Protein AF-A0A661H2S1-F1 (afdb_monomer_lite)

Secondary structure (DSSP, 8-state):
-HHHHHHHHHHH-HHHHH--SS--HHHHHHHHT-HHHHHHHHHHHHHTT--TTHHHHTTSGGGGGGTT-HHHHHHHHHHHHHHHHHHHHHHHHHHT---

Sequence (99 aa):
MLEQTTAYIEDSMPLLTEHHDRFFPDTCYLTAGDTEKALLSIETQLAHNHLNDWYIVHQMPMYDLIRDEPRYQAAVAERERRIAVQREAIAKMDVGADP

pLDDT: mean 87.09, std 11.92, range [52.03, 98.56]

Radius of gyration: 16.04 Å; chains: 1; bounding box: 44×23×47 Å

Foldseek 3Di:
DLVVVLCCCVPVPVVCLQCVLDDQVLVSCLVVVNNVVSLVSLVNCLVVVSLPCCVPPCPDPSVVSCVPPPSVVVSVVSSVVVVVVVVVVVVVVVVVDDD

Structure (mmCIF, N/CA/C/O backbone):
data_AF-A0A661H2S1-F1
#
_entry.id   AF-A0A661H2S1-F1
#
loop_
_atom_site.group_PDB
_atom_site.id
_atom_site.type_symbol
_atom_site.label_atom_id
_atom_site.label_alt_id
_atom_site.label_comp_id
_atom_site.label_asym_id
_atom_site.label_entity_id
_atom_site.label_seq_id
_atom_site.pdbx_PDB_ins_code
_atom_site.Cartn_x
_atom_site.Cartn_y
_atom_site.Cartn_z
_atom_site.occupancy
_atom_site.B_iso_or_equiv
_atom_site.auth_seq_id
_atom_site.auth_comp_id
_atom_site.auth_asym_id
_atom_site.auth_atom_id
_atom_site.pdbx_PDB_model_num
ATOM 1 N N . MET A 1 1 ? -1.011 -0.887 24.378 1.00 69.38 1 MET A N 1
ATOM 2 C CA . MET A 1 1 ? 0.378 -0.973 23.873 1.00 69.38 1 MET A CA 1
ATOM 3 C C . MET A 1 1 ? 0.462 -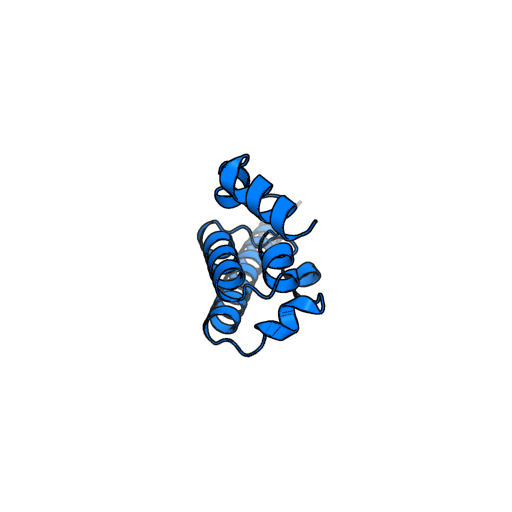0.469 22.439 1.00 69.38 1 MET A C 1
ATOM 5 O O . MET A 1 1 ? 1.215 0.461 22.222 1.00 69.38 1 MET A O 1
ATOM 9 N N . LEU A 1 2 ? -0.357 -0.981 21.507 1.00 78.38 2 LEU A N 1
ATOM 10 C CA . LEU A 1 2 ? -0.382 -0.504 20.113 1.00 78.38 2 LEU A CA 1
ATOM 11 C C . LEU A 1 2 ? -0.599 1.013 19.976 1.00 78.38 2 LEU A C 1
ATOM 13 O O . LEU A 1 2 ? 0.206 1.671 19.334 1.00 78.38 2 LEU A O 1
ATOM 17 N N . GLU A 1 3 ? -1.607 1.572 20.651 1.00 80.50 3 GLU A N 1
ATOM 18 C CA . GLU A 1 3 ? -1.885 3.021 20.619 1.00 80.50 3 GLU A CA 1
ATOM 19 C C . GLU A 1 3 ? -0.713 3.875 21.131 1.00 80.50 3 GLU A C 1
ATOM 21 O O . GLU A 1 3 ? -0.420 4.940 20.597 1.00 80.50 3 GLU A O 1
ATOM 26 N N . GLN A 1 4 ? -0.002 3.394 22.157 1.00 81.62 4 GLN A N 1
ATOM 27 C CA . GLN A 1 4 ? 1.190 4.073 22.674 1.00 81.62 4 GLN A CA 1
ATOM 28 C C . GLN A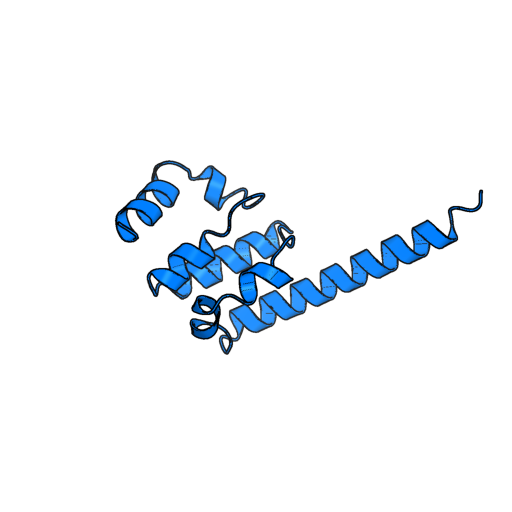 1 4 ? 2.350 3.995 21.682 1.00 81.62 4 GLN A C 1
ATOM 30 O O . GLN A 1 4 ? 3.111 4.948 21.561 1.00 81.62 4 GLN A O 1
ATOM 35 N N . THR A 1 5 ? 2.488 2.878 20.966 1.00 80.56 5 THR A N 1
ATOM 36 C CA . THR A 1 5 ? 3.497 2.725 19.917 1.00 80.56 5 THR A CA 1
ATOM 37 C C . THR A 1 5 ? 3.219 3.659 18.742 1.00 80.56 5 THR A C 1
ATOM 39 O O . THR A 1 5 ? 4.142 4.332 18.294 1.00 80.56 5 THR A O 1
ATOM 42 N N . THR A 1 6 ? 1.971 3.755 18.273 1.00 79.25 6 THR A N 1
ATOM 43 C CA . THR A 1 6 ? 1.610 4.674 17.182 1.00 79.25 6 THR A CA 1
ATOM 44 C C . THR A 1 6 ? 1.805 6.129 17.593 1.00 79.25 6 THR A C 1
ATOM 46 O O . THR A 1 6 ? 2.442 6.872 16.855 1.00 79.25 6 THR A O 1
ATOM 49 N N . ALA A 1 7 ? 1.372 6.514 18.800 1.00 83.50 7 ALA A N 1
ATOM 50 C CA . ALA A 1 7 ? 1.593 7.865 19.317 1.00 83.50 7 ALA A CA 1
ATOM 51 C C . ALA A 1 7 ? 3.089 8.195 19.452 1.00 83.50 7 ALA A C 1
ATOM 53 O O . ALA A 1 7 ? 3.528 9.272 19.074 1.00 83.50 7 ALA A O 1
ATOM 54 N N . TYR A 1 8 ? 3.908 7.251 19.929 1.00 80.50 8 TYR A N 1
ATOM 55 C CA . TYR A 1 8 ? 5.354 7.460 20.029 1.00 80.50 8 TYR A CA 1
ATOM 56 C C . TYR A 1 8 ? 6.017 7.668 18.660 1.00 80.50 8 TYR A C 1
ATOM 58 O O . TYR A 1 8 ? 6.884 8.530 18.527 1.00 80.50 8 TYR A O 1
ATOM 66 N N . ILE A 1 9 ? 5.612 6.906 17.639 1.00 79.00 9 ILE A N 1
ATOM 67 C CA . ILE A 1 9 ? 6.120 7.083 16.271 1.00 79.00 9 ILE A CA 1
ATOM 68 C C . ILE A 1 9 ? 5.743 8.469 15.736 1.00 79.00 9 ILE A C 1
ATOM 70 O O . ILE A 1 9 ? 6.614 9.173 15.232 1.00 79.00 9 ILE A O 1
ATOM 74 N N . GLU A 1 10 ? 4.483 8.871 15.897 1.00 80.31 10 GLU A N 1
ATOM 75 C CA . GLU A 1 10 ? 3.963 10.146 15.387 1.00 80.31 10 GLU A CA 1
ATOM 76 C C . GLU A 1 10 ? 4.582 11.356 16.099 1.00 80.31 10 GLU A C 1
ATOM 78 O O . GLU A 1 10 ? 5.067 12.280 15.448 1.00 80.31 10 GLU A O 1
ATOM 83 N N . ASP A 1 11 ? 4.625 11.333 17.431 1.00 84.38 11 ASP A N 1
ATOM 84 C CA . ASP A 1 11 ? 5.000 12.504 18.226 1.00 84.38 11 ASP A CA 1
ATOM 85 C C . ASP A 1 11 ? 6.513 12.625 18.427 1.00 84.38 11 ASP A C 1
ATOM 87 O O . ASP A 1 11 ? 7.055 13.727 18.525 1.00 84.38 11 ASP A O 1
ATOM 91 N N . SER A 1 12 ? 7.210 11.491 18.548 1.00 83.31 12 SER A N 1
ATOM 92 C CA . SER A 1 12 ? 8.630 11.475 18.927 1.00 83.31 12 SER A CA 1
ATOM 93 C C . SER A 1 12 ? 9.564 11.206 17.754 1.00 83.31 12 SER A C 1
ATOM 95 O O . SER A 1 12 ? 10.768 11.439 17.875 1.00 83.31 12 SER A O 1
ATOM 97 N N . MET A 1 13 ? 9.047 10.704 16.628 1.00 76.69 13 MET A N 1
ATOM 98 C CA . MET A 1 13 ? 9.862 10.294 15.485 1.00 76.69 13 MET A CA 1
ATOM 99 C C . MET A 1 13 ? 9.262 10.738 14.138 1.00 76.69 13 MET A C 1
ATOM 101 O O . MET A 1 13 ? 9.088 9.912 13.244 1.00 76.69 13 MET A O 1
ATOM 105 N N . PRO A 1 14 ? 9.022 12.042 13.916 1.00 72.69 14 PRO A N 1
ATOM 106 C CA . PRO A 1 14 ? 8.398 12.530 12.679 1.00 72.69 14 PRO A CA 1
ATOM 107 C C . PRO A 1 14 ? 9.219 12.204 11.419 1.00 72.69 14 PRO A C 1
ATOM 109 O O . PRO A 1 14 ? 8.676 11.969 10.342 1.00 72.69 14 PRO A O 1
ATOM 112 N N . LEU A 1 15 ? 10.543 12.076 11.550 1.00 73.06 15 LEU A N 1
ATOM 113 C CA . LEU A 1 15 ? 11.398 11.670 10.433 1.00 73.06 15 LEU A CA 1
ATOM 114 C C . LEU A 1 15 ? 11.155 10.221 9.984 1.00 73.06 15 LEU A C 1
ATOM 116 O O . LEU A 1 15 ? 11.445 9.903 8.839 1.00 73.06 15 LEU A O 1
ATOM 120 N N . LEU A 1 16 ? 10.603 9.350 10.837 1.00 68.38 16 LEU A N 1
ATOM 121 C CA . LEU A 1 16 ? 10.213 7.988 10.447 1.00 68.38 16 LEU A CA 1
ATOM 122 C C . LEU A 1 16 ? 8.949 7.970 9.582 1.00 68.38 16 LEU A C 1
ATOM 124 O O . LEU A 1 16 ? 8.774 7.054 8.783 1.00 68.38 16 LEU A O 1
ATOM 128 N N . THR A 1 17 ? 8.093 8.983 9.718 1.00 63.97 17 THR A N 1
ATOM 129 C CA . THR A 1 17 ? 6.943 9.194 8.832 1.00 63.97 17 THR A CA 1
ATOM 130 C C . THR A 1 17 ? 7.308 9.973 7.566 1.00 63.97 17 THR A C 1
ATOM 132 O O . THR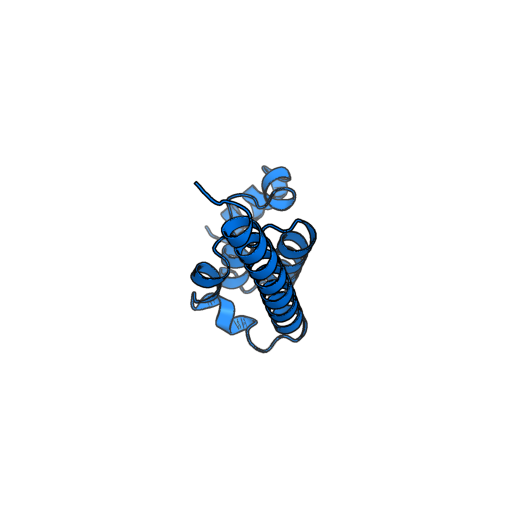 A 1 17 ? 6.601 9.888 6.571 1.00 63.97 17 THR A O 1
ATOM 135 N N . GLU A 1 18 ? 8.417 10.713 7.552 1.00 64.88 18 GLU A N 1
ATOM 136 C CA . GLU A 1 18 ? 8.884 11.423 6.351 1.00 64.88 18 GLU A CA 1
ATOM 137 C C . GLU A 1 18 ? 9.809 10.547 5.485 1.00 64.88 18 GLU A C 1
ATOM 139 O O . GLU A 1 18 ? 9.683 10.525 4.259 1.00 64.88 18 GLU A O 1
ATOM 144 N N . HIS A 1 19 ? 10.681 9.760 6.119 1.00 66.31 19 HIS A N 1
ATOM 145 C CA . HIS A 1 19 ? 11.651 8.866 5.487 1.00 66.31 19 HIS A CA 1
ATOM 146 C C . HIS A 1 19 ? 11.338 7.411 5.850 1.00 66.31 19 HIS A C 1
ATOM 148 O O . HIS A 1 19 ? 11.863 6.847 6.814 1.00 66.31 19 HIS A O 1
ATOM 154 N N . HIS A 1 20 ? 10.458 6.790 5.062 1.00 59.47 20 HIS A N 1
ATOM 155 C CA . HIS A 1 20 ? 9.993 5.413 5.265 1.00 59.47 20 HIS A CA 1
ATOM 156 C C . HIS A 1 20 ? 11.016 4.361 4.794 1.00 59.47 20 HIS A C 1
ATOM 158 O O . HIS A 1 20 ? 10.669 3.240 4.432 1.00 59.47 20 HIS A O 1
ATOM 164 N N . ASP A 1 21 ? 12.301 4.699 4.797 1.00 61.72 21 ASP A N 1
ATOM 165 C CA . ASP A 1 21 ? 13.382 3.920 4.192 1.00 61.72 21 ASP A CA 1
ATOM 166 C C . ASP A 1 21 ? 13.532 2.515 4.805 1.00 61.72 21 ASP A C 1
ATOM 168 O O . ASP A 1 21 ? 14.221 1.660 4.245 1.00 61.72 21 ASP A O 1
ATOM 172 N N . ARG A 1 22 ? 12.949 2.286 5.993 1.00 60.28 22 ARG A N 1
ATOM 173 C CA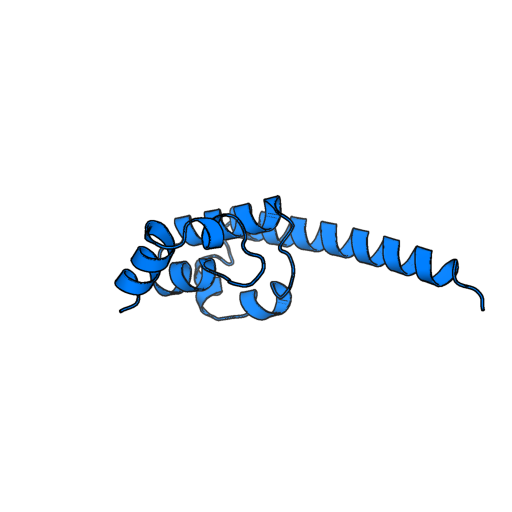 . ARG A 1 22 ? 13.211 1.094 6.809 1.00 60.28 22 ARG A CA 1
ATOM 174 C C . ARG A 1 22 ? 12.021 0.539 7.595 1.00 60.28 22 ARG A C 1
ATOM 176 O O . ARG A 1 22 ? 12.157 -0.532 8.182 1.00 60.28 22 ARG A O 1
ATOM 183 N N . PHE A 1 23 ? 10.887 1.234 7.644 1.00 71.81 23 PHE A N 1
ATOM 184 C CA . PHE A 1 23 ? 9.757 0.846 8.492 1.00 71.81 23 PHE A CA 1
ATOM 185 C C . PHE A 1 23 ? 8.421 1.041 7.777 1.00 71.81 23 PHE A C 1
ATOM 187 O O . PHE A 1 23 ? 8.266 1.970 6.991 1.00 71.81 23 PHE A O 1
ATOM 194 N N . PHE A 1 24 ? 7.464 0.168 8.101 1.00 82.62 24 PHE A N 1
ATOM 195 C CA . PHE A 1 24 ? 6.115 0.124 7.532 1.00 82.62 24 PHE A CA 1
ATOM 196 C C . PHE A 1 24 ? 5.083 0.551 8.588 1.00 82.62 24 PHE A C 1
ATOM 198 O O . PHE A 1 24 ? 4.441 -0.309 9.198 1.00 82.62 24 PHE A O 1
ATOM 205 N N . PRO A 1 25 ? 4.953 1.853 8.902 1.00 86.81 25 PRO A N 1
ATOM 206 C CA . PRO A 1 25 ? 3.998 2.333 9.900 1.00 86.81 25 PRO A CA 1
ATOM 207 C C . PRO A 1 25 ? 2.548 2.016 9.508 1.00 86.81 25 PRO A C 1
ATOM 209 O O . PRO A 1 25 ? 1.712 1.818 10.388 1.00 86.81 25 PRO A O 1
ATOM 212 N N . ASP A 1 26 ? 2.263 1.838 8.217 1.00 92.00 26 ASP A N 1
ATOM 213 C CA . ASP A 1 26 ? 0.996 1.314 7.715 1.00 92.00 26 ASP A CA 1
ATOM 214 C C . ASP A 1 26 ? 0.626 -0.055 8.309 1.00 92.00 26 ASP A C 1
ATOM 216 O O . ASP A 1 26 ? -0.540 -0.269 8.632 1.00 92.00 26 ASP A O 1
ATOM 220 N N . THR A 1 27 ? 1.588 -0.940 8.599 1.00 91.94 27 THR A N 1
ATOM 221 C CA . THR A 1 27 ? 1.292 -2.202 9.311 1.00 91.94 27 THR A CA 1
ATOM 222 C C . THR A 1 27 ? 0.759 -1.968 10.727 1.00 91.94 27 THR A C 1
ATOM 224 O O . THR A 1 27 ? -0.160 -2.667 11.169 1.00 91.94 27 THR A O 1
ATOM 227 N N . CYS A 1 28 ? 1.293 -0.968 11.436 1.00 90.62 28 CYS A N 1
ATOM 228 C CA . CYS A 1 28 ? 0.829 -0.583 12.767 1.00 90.62 28 CYS A CA 1
ATOM 229 C C . CYS A 1 28 ? -0.581 0.011 12.695 1.00 90.62 28 CYS A C 1
ATOM 231 O O . CYS A 1 28 ? -1.438 -0.370 13.492 1.00 90.62 28 CYS A O 1
ATOM 233 N N . TYR A 1 29 ? -0.833 0.888 11.720 1.00 94.25 29 TYR A N 1
ATOM 234 C CA . TYR A 1 29 ? -2.144 1.499 11.507 1.00 94.25 29 TYR A CA 1
ATOM 235 C C . TYR A 1 29 ? -3.213 0.464 11.157 1.00 94.25 29 TYR A C 1
ATOM 237 O O . TYR A 1 29 ? -4.260 0.430 11.800 1.00 94.25 29 TYR A O 1
ATOM 245 N N . LEU A 1 30 ? -2.918 -0.459 10.240 1.00 96.12 30 LEU A N 1
ATOM 246 C CA . LEU A 1 30 ? -3.829 -1.550 9.887 1.00 96.12 30 LEU A CA 1
ATOM 247 C C . LEU A 1 30 ? -4.115 -2.465 11.078 1.00 96.12 30 LEU A C 1
ATOM 249 O O . LEU A 1 30 ? -5.259 -2.842 11.310 1.00 96.12 30 LEU A O 1
ATOM 253 N N . THR A 1 31 ? -3.098 -2.782 11.881 1.00 93.94 31 THR A N 1
ATOM 254 C CA . THR A 1 31 ? -3.287 -3.586 13.099 1.00 93.94 31 THR A CA 1
ATOM 255 C C . THR A 1 31 ? -4.154 -2.859 14.137 1.00 93.94 31 THR A C 1
ATOM 257 O O . THR A 1 31 ?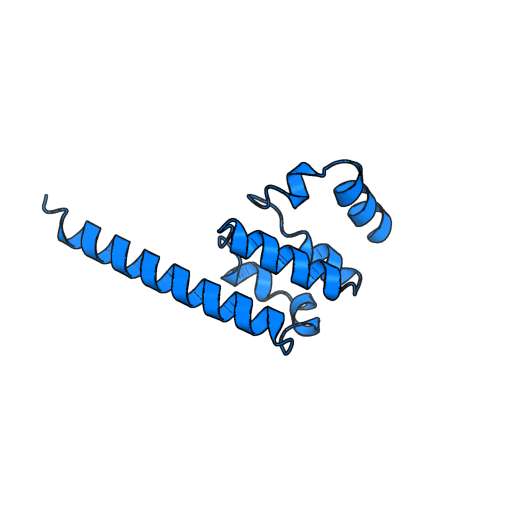 -4.896 -3.505 14.874 1.00 93.94 31 THR A O 1
ATOM 260 N N . ALA A 1 32 ? -4.095 -1.526 14.186 1.00 93.62 32 ALA A N 1
ATOM 261 C CA . ALA A 1 32 ? -4.964 -0.693 15.016 1.00 93.62 32 ALA A CA 1
ATOM 262 C C . ALA A 1 32 ? -6.360 -0.445 14.401 1.00 93.62 32 ALA A C 1
ATOM 264 O O . ALA A 1 32 ? -7.219 0.126 15.069 1.00 93.62 32 ALA A O 1
ATOM 265 N N . GLY A 1 33 ? -6.600 -0.871 13.156 1.00 94.81 33 GLY A N 1
ATOM 266 C CA . GLY A 1 33 ? -7.844 -0.624 12.422 1.00 94.81 33 GLY A CA 1
ATOM 267 C C . GLY A 1 33 ? -7.970 0.783 11.826 1.00 94.81 33 GLY A C 1
ATOM 268 O O . GLY A 1 33 ? -9.044 1.137 11.348 1.00 94.81 33 GLY A O 1
ATOM 269 N N . ASP A 1 34 ? -6.900 1.582 11.828 1.00 96.50 34 ASP A N 1
ATOM 270 C CA . ASP A 1 34 ? -6.874 2.924 11.235 1.00 96.50 34 ASP A CA 1
ATOM 271 C C . ASP A 1 34 ? -6.512 2.837 9.743 1.00 96.50 34 ASP A C 1
ATOM 273 O O . ASP A 1 34 ? -5.361 3.007 9.328 1.00 96.50 34 ASP A O 1
ATOM 277 N N . THR A 1 35 ? -7.506 2.492 8.923 1.00 97.44 35 THR A N 1
ATOM 278 C CA . THR A 1 35 ? -7.312 2.273 7.481 1.00 97.44 35 THR A CA 1
ATOM 279 C C . THR A 1 35 ? -6.947 3.555 6.736 1.00 97.44 35 THR A C 1
ATOM 281 O O . THR A 1 35 ? -6.154 3.507 5.798 1.00 97.44 35 THR A O 1
ATOM 284 N N . GLU A 1 36 ? -7.443 4.714 7.172 1.00 97.44 36 GLU A N 1
ATOM 285 C CA . GLU A 1 36 ? -7.133 5.998 6.539 1.00 97.44 36 GLU A CA 1
ATOM 286 C C . GLU A 1 36 ? -5.670 6.402 6.737 1.00 97.44 36 GLU A C 1
ATOM 288 O O . GLU A 1 36 ? -4.999 6.767 5.765 1.00 97.44 36 GLU A O 1
ATOM 293 N N . LYS A 1 37 ? -5.131 6.276 7.960 1.00 94.81 37 LYS A N 1
ATOM 294 C CA . LYS A 1 37 ? -3.699 6.526 8.190 1.00 94.81 37 LYS A CA 1
ATOM 295 C C . LYS A 1 37 ? -2.816 5.528 7.449 1.00 94.81 37 LYS A C 1
ATOM 297 O O . LYS A 1 37 ? -1.769 5.913 6.926 1.00 94.81 37 LYS A O 1
ATOM 302 N N . ALA A 1 38 ? -3.240 4.267 7.357 1.00 96.19 38 ALA A N 1
ATOM 303 C CA . ALA A 1 38 ? -2.523 3.266 6.575 1.00 96.19 38 ALA A CA 1
ATOM 304 C C . ALA A 1 38 ? -2.439 3.656 5.092 1.00 96.19 38 ALA A C 1
ATOM 306 O O . ALA A 1 38 ? -1.347 3.669 4.524 1.00 96.19 38 ALA A O 1
ATOM 307 N N . LEU A 1 39 ? -3.565 4.038 4.479 1.00 97.75 39 LEU A N 1
ATOM 308 C CA . LEU A 1 39 ? -3.603 4.472 3.080 1.00 97.75 39 LEU A CA 1
ATOM 309 C C . LEU A 1 39 ? -2.723 5.705 2.842 1.00 97.75 39 LEU A C 1
ATOM 311 O O . LEU A 1 39 ? -1.944 5.717 1.890 1.00 97.75 39 LEU A O 1
ATOM 315 N N . LEU A 1 40 ? -2.779 6.702 3.731 1.00 95.62 40 LEU A N 1
ATOM 316 C CA . LEU A 1 40 ? -1.934 7.895 3.630 1.00 95.62 40 LEU A CA 1
ATOM 317 C C . LEU A 1 40 ? -0.436 7.558 3.734 1.00 95.62 40 LEU A C 1
ATOM 319 O O . LEU A 1 40 ? 0.382 8.108 2.991 1.00 95.62 40 LEU A O 1
ATOM 323 N N . SER A 1 41 ? -0.060 6.640 4.630 1.00 92.88 41 SER A N 1
ATOM 324 C CA . SER A 1 41 ? 1.328 6.181 4.746 1.00 92.88 41 SER A CA 1
ATOM 325 C C . SER A 1 41 ? 1.793 5.465 3.475 1.00 92.88 41 SER A C 1
ATOM 327 O O . SER A 1 41 ? 2.870 5.775 2.967 1.00 92.88 41 SER A O 1
ATOM 329 N N . ILE A 1 42 ? 0.975 4.576 2.904 1.00 95.06 42 ILE A N 1
ATOM 330 C CA . ILE A 1 42 ? 1.288 3.861 1.654 1.00 95.06 42 ILE A CA 1
ATOM 331 C C . ILE A 1 42 ? 1.457 4.844 0.484 1.00 95.06 42 ILE A C 1
ATOM 333 O O . ILE A 1 42 ? 2.400 4.732 -0.302 1.00 95.06 42 ILE A O 1
ATOM 337 N N . GLU A 1 43 ? 0.580 5.842 0.375 1.00 95.25 43 GLU A N 1
ATOM 338 C CA . GLU A 1 43 ? 0.672 6.895 -0.644 1.00 95.25 43 GLU A CA 1
ATOM 339 C C . GLU A 1 43 ? 1.944 7.741 -0.478 1.00 95.25 43 GLU A C 1
ATOM 341 O O . GLU A 1 43 ? 2.615 8.054 -1.464 1.00 95.25 43 GLU A O 1
ATOM 346 N N . THR A 1 44 ? 2.326 8.048 0.763 1.00 92.00 44 THR A N 1
ATOM 347 C CA . THR A 1 44 ? 3.573 8.764 1.078 1.00 92.00 44 THR A CA 1
ATOM 348 C C . THR A 1 44 ? 4.802 7.937 0.689 1.00 92.00 44 THR A C 1
ATOM 350 O O . THR A 1 44 ? 5.700 8.434 0.006 1.00 92.00 44 THR A O 1
ATOM 353 N N . GLN A 1 45 ? 4.819 6.646 1.035 1.00 91.38 45 GLN A N 1
ATOM 354 C CA . GLN A 1 45 ? 5.874 5.713 0.628 1.00 91.38 45 GLN A CA 1
ATOM 355 C C . GLN A 1 45 ? 6.017 5.650 -0.900 1.00 91.38 45 GLN A C 1
ATOM 357 O O . GLN A 1 45 ? 7.130 5.711 -1.432 1.00 91.38 45 GLN A O 1
ATOM 362 N N . LEU A 1 46 ? 4.893 5.592 -1.624 1.00 92.81 46 LEU A N 1
ATOM 363 C CA . LEU A 1 46 ? 4.872 5.618 -3.084 1.00 92.81 46 LEU A CA 1
ATOM 364 C C . LEU A 1 46 ? 5.432 6.934 -3.638 1.00 92.81 46 LEU A C 1
ATOM 366 O O . LEU A 1 46 ? 6.245 6.910 -4.565 1.00 92.81 46 LEU A O 1
ATOM 370 N N . ALA A 1 47 ? 5.028 8.081 -3.088 1.00 91.94 47 ALA A N 1
ATOM 371 C CA . ALA A 1 47 ? 5.505 9.396 -3.516 1.00 91.94 47 ALA A CA 1
ATOM 372 C C . ALA A 1 47 ? 7.031 9.526 -3.378 1.00 91.94 47 ALA A C 1
ATOM 374 O O . ALA A 1 47 ? 7.683 10.082 -4.261 1.00 91.94 47 ALA A O 1
ATOM 375 N N . HIS A 1 48 ? 7.604 8.941 -2.326 1.00 89.19 48 HIS A N 1
ATOM 376 C CA . HIS A 1 48 ? 9.043 8.966 -2.052 1.00 89.19 48 HIS A CA 1
ATOM 377 C C . HIS A 1 48 ? 9.817 7.788 -2.668 1.00 89.19 48 HIS A C 1
ATOM 379 O O . HIS A 1 48 ? 11.029 7.672 -2.497 1.00 89.19 48 HIS A O 1
ATOM 385 N N . ASN A 1 49 ? 9.140 6.927 -3.436 1.00 89.44 49 ASN A N 1
ATOM 386 C CA . ASN A 1 49 ? 9.728 5.765 -4.104 1.00 89.44 49 ASN A CA 1
ATOM 387 C C . ASN A 1 49 ? 10.331 4.720 -3.136 1.00 89.44 49 ASN A C 1
ATOM 389 O O . ASN A 1 49 ? 11.235 3.966 -3.506 1.00 89.44 49 ASN A O 1
ATOM 393 N N . HIS A 1 50 ? 9.793 4.623 -1.919 1.00 88.88 50 HIS A N 1
ATOM 394 C CA . HIS A 1 50 ? 10.127 3.592 -0.935 1.00 88.88 50 HIS A CA 1
ATOM 395 C C . HIS A 1 50 ? 9.379 2.289 -1.251 1.00 88.88 50 HIS A C 1
ATOM 397 O O . HIS A 1 50 ? 8.471 1.892 -0.536 1.00 88.88 50 HIS A O 1
ATOM 403 N N . LEU A 1 51 ? 9.718 1.644 -2.371 1.00 87.75 51 LEU A N 1
ATOM 404 C CA . LEU A 1 51 ? 8.962 0.499 -2.919 1.00 87.75 51 LEU A CA 1
ATOM 405 C C . LEU A 1 51 ? 9.524 -0.875 -2.523 1.00 87.75 51 LEU A C 1
ATOM 407 O O . LEU A 1 51 ? 8.989 -1.919 -2.936 1.00 87.75 51 LEU A O 1
ATOM 411 N N . ASN A 1 52 ? 10.635 -0.864 -1.785 1.00 80.94 52 ASN A N 1
ATOM 412 C CA . ASN A 1 52 ? 11.335 -2.058 -1.330 1.00 80.94 52 ASN A CA 1
ATOM 413 C C . ASN A 1 52 ? 10.441 -2.852 -0.376 1.00 80.94 52 ASN A C 1
ATOM 415 O O . ASN A 1 52 ? 9.652 -2.278 0.364 1.00 80.94 52 ASN A O 1
ATOM 419 N N . ASP A 1 53 ? 10.536 -4.177 -0.434 1.00 87.25 53 ASP A N 1
ATOM 420 C CA . ASP A 1 53 ? 9.831 -5.132 0.434 1.00 87.25 53 ASP A CA 1
ATOM 421 C C . ASP A 1 53 ? 8.291 -5.089 0.445 1.00 87.25 53 ASP A C 1
ATOM 423 O O . ASP A 1 53 ? 7.682 -6.014 0.978 1.00 87.25 53 ASP A O 1
ATOM 427 N N . TRP A 1 54 ? 7.641 -4.139 -0.239 1.00 91.62 54 TRP A N 1
ATOM 428 C CA . TRP A 1 54 ? 6.177 -4.086 -0.407 1.00 91.62 54 TRP A CA 1
ATOM 429 C C . TRP A 1 54 ? 5.595 -5.436 -0.844 1.00 91.62 54 TRP A C 1
ATOM 431 O O . TRP A 1 54 ? 4.591 -5.876 -0.298 1.00 91.62 54 TRP A O 1
ATOM 441 N N . TYR A 1 55 ? 6.249 -6.133 -1.787 1.00 88.38 55 TYR A N 1
ATOM 442 C CA . TYR A 1 55 ? 5.798 -7.453 -2.256 1.00 88.38 55 TYR A CA 1
ATOM 443 C C . TYR A 1 55 ? 5.684 -8.485 -1.126 1.00 88.38 55 TYR A C 1
ATOM 445 O O . TYR A 1 55 ? 4.847 -9.375 -1.215 1.00 88.38 55 TYR A O 1
ATOM 453 N N . ILE A 1 56 ? 6.522 -8.383 -0.092 1.00 91.25 56 ILE A N 1
ATOM 454 C CA . ILE A 1 56 ? 6.539 -9.291 1.057 1.00 91.25 56 ILE A CA 1
ATOM 455 C C . ILE A 1 56 ? 5.590 -8.771 2.137 1.00 91.25 56 ILE A C 1
ATOM 457 O O . ILE A 1 56 ? 4.725 -9.506 2.605 1.00 91.25 56 ILE A O 1
ATOM 461 N N . VAL A 1 57 ? 5.725 -7.502 2.523 1.00 92.06 57 VAL A N 1
ATOM 462 C CA . VAL A 1 57 ? 4.992 -6.935 3.663 1.00 92.06 57 VAL A CA 1
ATOM 463 C C . VAL A 1 57 ? 3.491 -6.866 3.388 1.00 92.06 57 VAL A C 1
ATOM 465 O O . VAL A 1 57 ? 2.695 -7.233 4.246 1.00 92.06 57 VAL A O 1
ATOM 468 N N . HIS A 1 58 ? 3.084 -6.530 2.164 1.00 94.94 58 HIS A N 1
ATOM 469 C CA . HIS A 1 58 ? 1.667 -6.410 1.807 1.00 94.94 58 HIS A CA 1
ATOM 470 C C . HIS A 1 58 ? 0.946 -7.772 1.675 1.00 94.94 58 HIS A C 1
ATOM 472 O O . HIS A 1 58 ? -0.259 -7.830 1.412 1.00 94.94 58 HIS A O 1
ATOM 478 N N . GLN A 1 59 ? 1.660 -8.892 1.854 1.00 95.19 59 GLN A N 1
ATOM 479 C CA . GLN A 1 59 ? 1.054 -10.224 1.984 1.00 95.19 59 GLN A CA 1
ATOM 480 C C . GLN A 1 59 ? 0.564 -10.510 3.406 1.00 95.19 59 GLN A C 1
ATOM 482 O O . GLN A 1 59 ? -0.116 -11.511 3.624 1.00 95.19 59 GLN A O 1
ATOM 487 N N . MET A 1 60 ? 0.916 -9.671 4.382 1.00 95.50 60 MET A N 1
ATOM 488 C CA . MET A 1 60 ? 0.498 -9.885 5.760 1.00 95.50 60 MET A CA 1
ATOM 489 C C . MET A 1 60 ? -1.027 -9.685 5.922 1.00 95.50 60 MET A C 1
ATOM 491 O O . MET A 1 60 ? -1.608 -8.836 5.243 1.00 95.50 60 MET A O 1
ATOM 495 N N . PRO A 1 61 ? -1.690 -10.413 6.847 1.00 96.31 61 PRO A N 1
ATOM 496 C CA . PRO A 1 61 ? -3.156 -10.440 6.930 1.00 96.31 61 PRO A CA 1
ATOM 497 C C . PRO A 1 61 ? -3.826 -9.089 7.200 1.00 96.31 61 PRO A C 1
ATOM 499 O O . PRO A 1 61 ? -4.959 -8.872 6.789 1.00 96.31 61 PRO A O 1
ATOM 502 N N . MET A 1 62 ? -3.154 -8.152 7.877 1.00 95.94 62 MET A N 1
ATOM 503 C CA . MET A 1 62 ? -3.757 -6.849 8.182 1.00 95.94 62 MET A CA 1
ATOM 504 C C . MET A 1 62 ? -4.045 -6.008 6.927 1.00 95.94 62 MET A C 1
ATOM 506 O O . MET A 1 62 ? -4.906 -5.137 6.971 1.00 95.94 62 MET A O 1
ATOM 510 N N . TYR A 1 63 ? -3.394 -6.294 5.793 1.00 97.44 63 TYR A N 1
ATOM 511 C CA . TYR A 1 63 ? -3.687 -5.631 4.517 1.00 97.44 63 TYR A CA 1
ATOM 512 C C . TYR A 1 63 ? -5.003 -6.085 3.886 1.00 97.44 63 TYR A C 1
ATOM 514 O O . TYR A 1 63 ? -5.514 -5.398 3.004 1.00 97.44 63 TYR A O 1
ATOM 522 N N . ASP A 1 64 ? -5.597 -7.190 4.349 1.00 97.12 64 ASP A N 1
ATOM 523 C CA . ASP A 1 64 ? -6.916 -7.621 3.876 1.00 97.12 64 ASP A CA 1
ATOM 524 C C . ASP A 1 64 ? -8.000 -6.581 4.194 1.00 97.12 64 ASP A C 1
ATOM 526 O O . ASP A 1 64 ? -8.980 -6.484 3.464 1.00 97.12 64 ASP A O 1
ATOM 530 N N . LEU A 1 65 ? -7.777 -5.734 5.209 1.00 97.38 65 LEU A N 1
ATOM 531 C CA . LEU A 1 65 ? -8.657 -4.617 5.564 1.00 97.38 65 LEU A CA 1
ATOM 532 C C . LEU A 1 65 ? -8.772 -3.548 4.468 1.00 97.38 65 LEU A C 1
ATOM 534 O O . LEU A 1 65 ? -9.767 -2.833 4.439 1.00 97.38 65 LEU A O 1
ATOM 538 N N . ILE A 1 66 ? -7.766 -3.418 3.598 1.00 98.12 66 ILE A N 1
ATOM 539 C CA . ILE A 1 66 ? -7.708 -2.376 2.559 1.00 98.12 66 ILE A CA 1
ATOM 540 C C . ILE A 1 66 ? -7.540 -2.948 1.147 1.00 98.12 66 ILE A C 1
ATOM 542 O O . ILE A 1 66 ? -7.329 -2.202 0.196 1.00 98.12 66 ILE A O 1
ATOM 546 N N . ARG A 1 67 ? -7.612 -4.272 0.975 1.00 97.12 67 ARG A N 1
ATOM 547 C CA . ARG A 1 67 ? -7.265 -4.935 -0.295 1.00 97.12 67 ARG A CA 1
ATOM 548 C C . ARG A 1 67 ? -8.179 -4.527 -1.456 1.00 97.12 67 ARG A C 1
ATOM 550 O O . ARG A 1 67 ? -7.727 -4.438 -2.600 1.00 97.12 67 ARG A O 1
ATOM 557 N N . ASP A 1 68 ? -9.433 -4.227 -1.137 1.00 97.69 68 ASP A N 1
ATOM 558 C CA . ASP A 1 68 ? -10.445 -3.771 -2.089 1.00 97.69 68 ASP A CA 1
ATOM 559 C C . ASP A 1 68 ? -10.566 -2.237 -2.162 1.00 97.69 68 ASP A C 1
ATOM 561 O O . ASP A 1 68 ? -11.347 -1.720 -2.961 1.00 97.69 68 ASP A O 1
ATOM 565 N N . GLU A 1 69 ? -9.780 -1.491 -1.373 1.00 98.25 69 GLU A N 1
ATOM 566 C CA . GLU A 1 69 ? -9.801 -0.028 -1.398 1.00 98.25 69 GLU A CA 1
ATOM 567 C C . GLU A 1 69 ? -9.218 0.501 -2.719 1.00 98.25 69 GLU A C 1
ATOM 569 O O . GLU A 1 69 ? -8.062 0.199 -3.051 1.00 98.25 69 GLU A O 1
ATOM 574 N N . PRO A 1 70 ? -9.943 1.356 -3.469 1.00 98.56 70 PRO A N 1
ATOM 575 C CA . PRO A 1 70 ? -9.463 1.877 -4.749 1.00 98.56 70 PRO A CA 1
ATOM 576 C C . PRO A 1 70 ? -8.118 2.605 -4.645 1.00 98.56 70 PRO A C 1
ATOM 578 O O . PRO A 1 70 ? -7.283 2.499 -5.544 1.00 98.56 70 PRO A O 1
ATOM 581 N N . ARG A 1 71 ? -7.884 3.316 -3.533 1.00 98.25 71 ARG A N 1
ATOM 582 C CA . ARG A 1 71 ? -6.615 4.009 -3.252 1.00 98.25 71 ARG A CA 1
ATOM 583 C C . ARG A 1 71 ? -5.453 3.026 -3.132 1.00 98.25 71 ARG A C 1
ATOM 585 O O . ARG A 1 71 ? -4.406 3.229 -3.745 1.00 98.25 71 ARG A O 1
ATOM 592 N N . TYR A 1 72 ? -5.663 1.926 -2.412 1.00 98.31 72 TYR A N 1
ATOM 593 C CA . TYR A 1 72 ? -4.661 0.878 -2.264 1.00 98.31 72 TYR A CA 1
ATOM 594 C C . TYR A 1 72 ? -4.359 0.193 -3.601 1.00 98.31 72 TYR A C 1
ATOM 596 O O . TYR A 1 72 ? -3.196 0.067 -3.987 1.00 98.31 72 TYR A O 1
ATOM 604 N N . GLN A 1 73 ? -5.394 -0.183 -4.357 1.00 98.38 73 GLN A N 1
ATOM 605 C CA . GLN A 1 73 ? -5.226 -0.812 -5.670 1.00 98.38 73 GLN A CA 1
ATOM 606 C C . GLN A 1 73 ? -4.481 0.099 -6.654 1.00 98.38 73 GLN A C 1
ATOM 608 O O . GLN A 1 73 ? -3.595 -0.366 -7.375 1.00 98.38 73 GLN A O 1
ATOM 613 N N . ALA A 1 74 ? -4.781 1.402 -6.649 1.00 98.44 74 ALA A N 1
ATOM 614 C CA . ALA A 1 74 ? -4.068 2.385 -7.457 1.00 98.44 74 ALA A CA 1
ATOM 615 C C . ALA A 1 74 ? -2.584 2.485 -7.065 1.00 98.44 74 ALA A C 1
ATOM 617 O O . ALA A 1 74 ? -1.718 2.500 -7.943 1.00 98.44 74 ALA A O 1
ATOM 618 N N . ALA A 1 75 ? -2.275 2.491 -5.763 1.00 97.19 75 ALA A N 1
ATOM 619 C CA . ALA A 1 75 ? -0.897 2.525 -5.279 1.00 97.19 75 ALA A CA 1
ATOM 620 C C . ALA A 1 75 ? -0.105 1.269 -5.685 1.00 97.19 75 ALA A C 1
ATOM 622 O O . ALA A 1 75 ? 1.035 1.374 -6.146 1.00 97.19 75 ALA A O 1
ATOM 623 N N . VAL A 1 76 ? -0.718 0.085 -5.583 1.00 96.88 76 VAL A N 1
ATOM 624 C CA . VAL A 1 76 ? -0.113 -1.184 -6.021 1.00 96.88 76 VAL A CA 1
ATOM 625 C C . VAL A 1 76 ? 0.113 -1.194 -7.535 1.00 96.88 76 VAL A C 1
ATOM 627 O O . VAL A 1 76 ? 1.201 -1.550 -7.986 1.00 96.88 76 VAL A O 1
ATOM 630 N N . ALA A 1 77 ? -0.867 -0.757 -8.329 1.00 97.44 77 ALA A N 1
ATOM 631 C CA . ALA A 1 77 ? -0.729 -0.686 -9.783 1.00 97.44 77 ALA A CA 1
ATOM 632 C C . ALA A 1 77 ? 0.410 0.257 -10.210 1.00 97.44 77 ALA A C 1
ATOM 634 O O . ALA A 1 77 ? 1.215 -0.085 -11.080 1.00 97.44 77 ALA A O 1
ATOM 635 N N . GLU A 1 78 ? 0.523 1.423 -9.569 1.00 97.75 78 GLU A N 1
ATOM 636 C CA . GLU A 1 78 ? 1.604 2.371 -9.843 1.00 97.75 78 GLU A CA 1
ATOM 637 C C . GLU A 1 78 ? 2.971 1.819 -9.425 1.00 97.75 78 GLU A C 1
ATOM 639 O O . GLU A 1 78 ? 3.949 1.975 -10.163 1.00 97.75 78 GLU A O 1
ATOM 644 N N . ARG A 1 79 ? 3.056 1.114 -8.290 1.00 95.25 79 ARG A N 1
ATOM 645 C CA . ARG A 1 79 ? 4.277 0.396 -7.913 1.00 95.25 79 ARG A CA 1
ATOM 646 C C . ARG A 1 79 ? 4.689 -0.598 -8.994 1.00 95.25 79 ARG A C 1
ATOM 648 O O . ARG A 1 79 ? 5.843 -0.570 -9.419 1.00 95.25 79 ARG A O 1
ATOM 655 N N . GLU A 1 80 ? 3.783 -1.469 -9.435 1.00 95.25 80 GLU A N 1
ATOM 656 C CA . GLU A 1 80 ? 4.098 -2.483 -10.449 1.00 95.25 80 GLU A CA 1
ATOM 657 C C . GLU A 1 80 ? 4.574 -1.838 -11.754 1.00 95.25 80 GLU A C 1
ATOM 659 O O . GLU A 1 80 ? 5.572 -2.273 -12.336 1.00 95.25 80 GLU A O 1
ATOM 664 N N . ARG A 1 81 ? 3.948 -0.727 -12.161 1.00 96.50 81 ARG A N 1
ATOM 665 C CA . ARG A 1 81 ? 4.402 0.067 -13.308 1.00 96.50 81 ARG A CA 1
ATOM 666 C C . ARG A 1 81 ? 5.839 0.569 -13.124 1.00 96.50 81 ARG A C 1
ATOM 668 O O . ARG A 1 81 ? 6.648 0.448 -14.044 1.00 96.50 81 ARG A O 1
ATOM 675 N N . ARG A 1 82 ? 6.186 1.119 -11.954 1.00 95.12 82 ARG A N 1
ATOM 676 C CA . ARG A 1 82 ? 7.545 1.621 -11.664 1.00 95.12 82 ARG A CA 1
ATOM 677 C C . ARG A 1 82 ? 8.586 0.503 -11.638 1.00 95.12 82 ARG A C 1
ATOM 679 O O . ARG A 1 82 ? 9.658 0.670 -12.217 1.00 95.12 82 ARG A O 1
ATOM 686 N N . ILE A 1 83 ? 8.270 -0.639 -11.029 1.00 92.62 83 ILE A N 1
ATOM 687 C CA . ILE A 1 83 ? 9.162 -1.807 -10.998 1.00 92.62 83 ILE A CA 1
ATOM 688 C C . ILE A 1 83 ? 9.386 -2.364 -12.409 1.00 92.62 83 ILE A C 1
ATOM 690 O O . ILE A 1 83 ? 10.517 -2.712 -12.749 1.00 92.62 83 ILE A O 1
ATOM 694 N N . ALA A 1 84 ? 8.352 -2.418 -13.255 1.00 93.50 84 ALA A N 1
ATOM 695 C CA . ALA A 1 84 ? 8.494 -2.844 -14.648 1.00 93.50 84 ALA A CA 1
ATOM 696 C C . ALA A 1 84 ? 9.485 -1.951 -15.416 1.00 93.50 84 ALA A C 1
ATOM 698 O O . ALA A 1 84 ? 10.418 -2.461 -16.036 1.00 93.50 84 ALA A O 1
ATOM 699 N N . VAL A 1 85 ? 9.360 -0.626 -15.281 1.00 94.06 85 VAL A N 1
ATOM 700 C CA . VAL A 1 85 ? 10.293 0.339 -15.892 1.00 94.06 85 VAL A CA 1
ATOM 701 C C . VAL A 1 85 ? 11.727 0.141 -15.385 1.00 94.06 85 VAL A C 1
ATOM 703 O O . VAL A 1 85 ? 12.666 0.145 -16.179 1.00 94.06 85 VAL A O 1
ATOM 706 N N . GLN A 1 86 ? 11.915 -0.064 -14.077 1.00 90.25 86 GLN A N 1
ATOM 707 C CA . GLN A 1 86 ? 13.243 -0.320 -13.504 1.00 90.25 86 GLN A CA 1
ATOM 708 C C . GLN A 1 86 ? 13.863 -1.618 -14.039 1.00 90.25 86 GLN A C 1
ATOM 710 O O . GLN A 1 86 ? 15.041 -1.632 -14.394 1.00 90.25 86 GLN A O 1
ATOM 715 N N . ARG A 1 87 ? 13.077 -2.696 -14.148 1.00 91.38 87 ARG A N 1
ATOM 716 C CA . ARG A 1 87 ? 13.535 -3.978 -14.708 1.00 91.38 87 ARG A CA 1
ATOM 717 C C . ARG A 1 87 ? 13.966 -3.841 -16.164 1.00 91.38 87 ARG A C 1
ATOM 719 O O . ARG A 1 87 ? 15.016 -4.357 -16.531 1.00 91.38 87 ARG A O 1
ATOM 726 N N . GLU A 1 88 ? 13.198 -3.121 -16.979 1.00 93.81 88 GLU A N 1
ATOM 727 C CA . GLU A 1 88 ? 13.575 -2.847 -18.370 1.00 93.81 88 GLU A CA 1
ATOM 728 C C . GLU A 1 88 ? 14.874 -2.041 -18.475 1.00 93.81 88 GLU A C 1
ATOM 730 O O . GLU A 1 88 ? 15.687 -2.302 -19.362 1.00 93.81 88 GLU A O 1
ATOM 735 N N . ALA A 1 89 ? 15.076 -1.061 -17.590 1.00 91.75 89 ALA A N 1
ATOM 736 C CA . ALA A 1 89 ? 16.301 -0.269 -17.564 1.00 91.75 89 ALA A CA 1
ATOM 737 C C . ALA A 1 89 ? 17.524 -1.134 -17.221 1.00 91.75 89 ALA A C 1
ATOM 739 O O . ALA A 1 89 ? 18.519 -1.079 -17.941 1.00 91.75 89 ALA A O 1
ATOM 740 N N . ILE A 1 90 ? 17.423 -1.981 -16.189 1.00 91.25 90 ILE A N 1
ATOM 741 C CA . ILE A 1 90 ? 18.487 -2.921 -15.801 1.00 91.25 90 ILE A CA 1
ATOM 742 C C . ILE A 1 90 ? 18.794 -3.894 -16.947 1.00 91.25 90 ILE A C 1
ATOM 744 O O . ILE A 1 90 ? 19.952 -4.043 -17.324 1.00 91.25 90 ILE A O 1
ATOM 748 N N . ALA A 1 91 ? 17.770 -4.478 -17.577 1.00 91.75 91 ALA A N 1
ATOM 749 C CA . ALA A 1 91 ? 17.962 -5.409 -18.689 1.00 91.75 91 ALA A CA 1
ATOM 750 C C . ALA A 1 91 ? 18.713 -4.775 -19.877 1.00 91.75 91 ALA A C 1
ATOM 752 O O . ALA A 1 91 ? 19.521 -5.433 -20.525 1.00 91.75 91 ALA A O 1
ATOM 753 N N . LYS A 1 92 ? 18.479 -3.487 -20.163 1.00 87.88 92 LYS A N 1
ATOM 754 C CA . LYS A 1 92 ? 19.208 -2.751 -21.211 1.00 87.88 92 LYS A CA 1
ATOM 755 C C . LYS A 1 92 ? 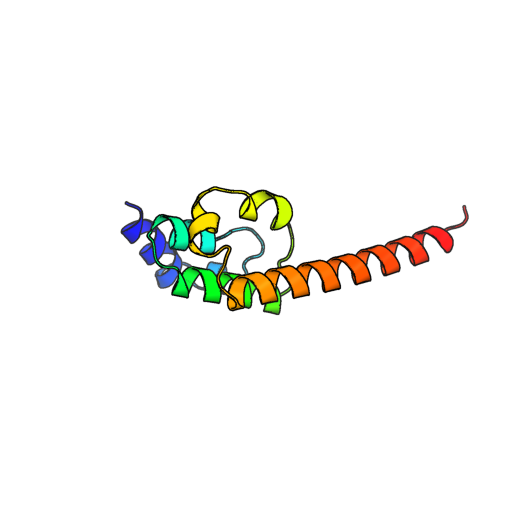20.657 -2.451 -20.823 1.00 87.88 92 LYS A C 1
ATOM 757 O O . LYS A 1 92 ? 21.506 -2.389 -21.707 1.00 87.88 92 LYS A O 1
ATOM 762 N N . MET A 1 93 ? 20.933 -2.253 -19.534 1.00 85.62 93 MET A N 1
ATOM 763 C CA . MET A 1 93 ? 22.291 -2.043 -19.027 1.00 85.62 93 MET A CA 1
ATOM 764 C C . MET A 1 93 ? 23.120 -3.329 -19.090 1.00 85.62 93 MET A C 1
ATOM 766 O O . MET A 1 93 ? 24.268 -3.267 -19.519 1.00 85.62 93 MET A O 1
ATOM 770 N N . ASP A 1 94 ? 22.528 -4.483 -18.767 1.00 74.50 94 ASP A N 1
ATOM 771 C CA . ASP A 1 94 ? 23.202 -5.787 -18.855 1.00 74.50 94 ASP A CA 1
ATOM 772 C C . ASP A 1 94 ? 23.586 -6.154 -20.299 1.00 74.50 94 ASP A C 1
ATOM 774 O O . ASP A 1 94 ? 24.647 -6.719 -20.533 1.00 74.50 94 ASP A O 1
ATOM 778 N N . VAL A 1 95 ? 22.773 -5.777 -21.293 1.00 64.62 95 VAL A N 1
ATOM 779 C CA . VAL A 1 95 ? 23.092 -5.991 -22.722 1.00 64.62 95 VAL A CA 1
ATOM 780 C C . VAL A 1 95 ? 24.216 -5.062 -23.217 1.00 64.62 95 VAL A C 1
ATOM 782 O O . VAL A 1 95 ? 24.856 -5.353 -24.223 1.00 64.62 95 VAL A O 1
ATOM 785 N N . GLY A 1 96 ? 24.469 -3.945 -22.525 1.00 58.03 96 GLY A N 1
ATOM 786 C CA . GLY A 1 96 ? 25.560 -3.012 -22.830 1.00 58.03 96 GLY A CA 1
ATOM 787 C C . GLY A 1 96 ? 26.881 -3.317 -22.115 1.00 58.03 96 GLY A C 1
ATOM 788 O O . GLY A 1 96 ? 27.881 -2.661 -22.404 1.00 58.03 96 GLY A O 1
ATOM 789 N N . ALA A 1 97 ? 26.891 -4.282 -21.192 1.00 57.47 97 ALA A N 1
ATOM 790 C CA . ALA A 1 97 ? 28.073 -4.743 -20.476 1.00 57.47 97 ALA A CA 1
ATOM 791 C C . ALA A 1 97 ? 28.630 -6.011 -21.149 1.00 57.47 97 ALA A C 1
ATOM 793 O O . ALA A 1 97 ? 28.423 -7.123 -20.670 1.00 57.47 97 ALA A O 1
ATOM 794 N N . ASP A 1 98 ? 29.310 -5.843 -22.285 1.00 52.03 98 ASP A N 1
ATOM 795 C CA . ASP A 1 98 ? 30.167 -6.899 -22.850 1.00 52.03 98 ASP A CA 1
ATOM 796 C C . ASP A 1 98 ? 31.482 -6.971 -22.024 1.00 52.03 98 ASP A C 1
ATOM 798 O O . ASP A 1 98 ? 31.923 -5.918 -21.543 1.00 52.03 98 ASP A O 1
ATOM 802 N N . PRO A 1 99 ? 32.096 -8.155 -21.803 1.00 56.81 99 PRO A N 1
ATOM 803 C CA . PRO A 1 99 ? 33.362 -8.299 -21.070 1.00 56.81 99 PRO A CA 1
ATOM 804 C C . PRO A 1 99 ? 34.552 -7.551 -21.689 1.00 56.81 99 PRO A C 1
ATOM 806 O O . PRO A 1 99 ? 34.625 -7.456 -22.936 1.00 56.81 99 PRO A O 1
#